Protein AF-A0A178UQF7-F1 (afdb_monomer_lite)

Organism: Arabidopsis thaliana (NCBI:txid3702)

Secondary structure (DSSP, 8-state):
-EEEEESSSS---TT-TTTEEEE---PPTT---GGG-----------HHHHTT--EEEEEEEE-TT----TTSTT--TTTEEEEEEEEEEEEEPPP------TT--TT--S---------S-----S-S-S---EEEEE-----------TT-

pLDDT: mean 80.6, std 18.56, range [35.41, 97.0]

Foldseek 3Di:
DWKFKDLDQDDQCVVDPVRTPDDDPPQDAPDDDPVNDDDDDDDDDDDPCVVVQTWMKIKDKDFDPPADQHPPDPRHDPVRMDMDIDIQKHKDFDDDPPPDDDPPDDPPPPPDDDPPDPDPDDPDPPDDPPDDGDIDIDGHNDDDDDRDDDPPD

Structure (mmCIF, N/CA/C/O backbone):
data_AF-A0A178UQF7-F1
#
_entry.id   AF-A0A178UQF7-F1
#
loop_
_atom_site.group_PDB
_atom_site.id
_atom_site.type_symbol
_atom_s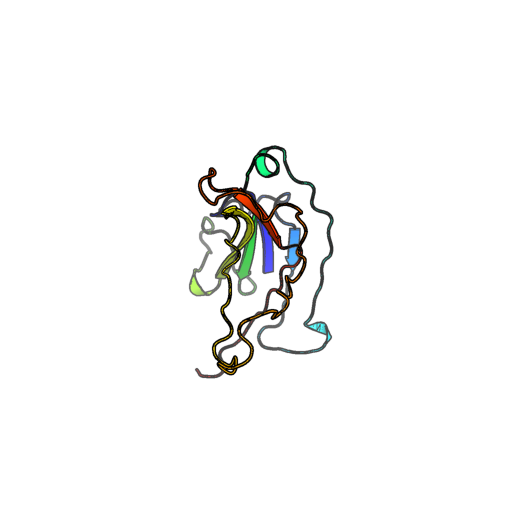ite.label_atom_id
_atom_site.label_alt_id
_atom_site.label_comp_id
_atom_site.label_asym_id
_atom_site.label_entity_id
_atom_site.label_seq_id
_atom_site.pdbx_PDB_ins_code
_atom_site.Cartn_x
_atom_site.Cartn_y
_atom_site.Cartn_z
_atom_site.occupancy
_atom_site.B_iso_or_equiv
_atom_site.auth_seq_id
_atom_site.auth_comp_id
_atom_site.auth_asym_id
_atom_site.auth_atom_id
_atom_site.pdbx_PDB_model_num
ATOM 1 N N . MET A 1 1 ? 9.967 1.562 -6.409 1.00 93.06 1 MET A N 1
ATOM 2 C CA . MET A 1 1 ? 9.058 1.136 -5.331 1.00 93.06 1 MET A CA 1
ATOM 3 C C . MET A 1 1 ? 8.342 2.361 -4.843 1.00 93.06 1 MET A C 1
ATOM 5 O O . MET A 1 1 ? 8.997 3.342 -4.518 1.00 93.06 1 MET A O 1
ATOM 9 N N . TRP A 1 2 ? 7.026 2.282 -4.777 1.00 95.69 2 TRP A N 1
ATOM 10 C CA . TRP A 1 2 ? 6.178 3.317 -4.220 1.00 95.69 2 TRP A CA 1
ATOM 11 C C . TRP A 1 2 ? 5.402 2.715 -3.063 1.00 95.69 2 TRP A C 1
ATOM 13 O O . TRP A 1 2 ? 4.852 1.623 -3.192 1.00 95.69 2 TRP A O 1
ATOM 23 N N . PHE A 1 3 ? 5.392 3.414 -1.939 1.00 96.19 3 PHE A N 1
ATOM 24 C CA . PHE A 1 3 ? 4.641 3.064 -0.750 1.00 96.19 3 PHE A CA 1
ATOM 25 C C . PHE A 1 3 ? 3.653 4.186 -0.468 1.00 96.19 3 PHE A C 1
ATOM 27 O O . PHE A 1 3 ? 4.055 5.303 -0.129 1.00 96.19 3 PHE A O 1
ATOM 34 N N . TYR A 1 4 ? 2.372 3.866 -0.573 1.00 96.62 4 TYR A N 1
ATOM 35 C CA . TYR A 1 4 ? 1.283 4.779 -0.274 1.00 96.62 4 TYR A CA 1
ATOM 36 C C . TYR A 1 4 ? 0.549 4.341 0.988 1.00 96.62 4 TYR A C 1
ATOM 38 O O . TYR A 1 4 ? 0.371 3.144 1.221 1.00 96.62 4 TYR A O 1
ATOM 46 N N . LEU A 1 5 ? 0.077 5.307 1.772 1.00 95.94 5 LEU A N 1
ATOM 47 C CA . LEU A 1 5 ? -0.924 5.083 2.810 1.00 95.94 5 LEU A CA 1
ATOM 48 C C . LEU A 1 5 ? -2.242 5.706 2.376 1.00 95.94 5 LEU A C 1
ATOM 50 O O . LEU A 1 5 ? -2.289 6.880 2.016 1.00 95.94 5 LEU A O 1
ATOM 54 N N . SER A 1 6 ? -3.317 4.926 2.429 1.00 95.69 6 SER A N 1
ATOM 55 C CA . SER A 1 6 ? -4.654 5.426 2.125 1.00 95.69 6 SER A CA 1
ATOM 56 C C . SER A 1 6 ? -5.717 4.741 2.977 1.00 95.69 6 SER A C 1
ATOM 58 O O . SER A 1 6 ? -5.539 3.616 3.444 1.00 95.69 6 SER A O 1
ATOM 60 N N . GLU A 1 7 ? -6.843 5.419 3.182 1.00 94.56 7 GLU A N 1
ATOM 61 C CA . GLU A 1 7 ? -8.000 4.866 3.901 1.00 94.56 7 GLU A CA 1
ATOM 62 C C . GLU A 1 7 ? -8.899 4.000 2.995 1.00 94.56 7 GLU A C 1
ATOM 64 O O . GLU A 1 7 ? -9.942 3.501 3.418 1.00 94.56 7 GLU A O 1
ATOM 69 N N . HIS A 1 8 ? -8.491 3.782 1.740 1.00 93.56 8 HIS A N 1
ATOM 70 C CA . HIS A 1 8 ? -9.214 2.979 0.761 1.00 93.56 8 HIS A CA 1
ATOM 71 C C . HIS A 1 8 ? -8.510 1.643 0.524 1.00 93.56 8 HIS A C 1
ATOM 73 O O . HIS A 1 8 ? -7.304 1.580 0.332 1.00 93.56 8 HIS A O 1
ATOM 79 N N . GLU A 1 9 ? -9.268 0.546 0.481 1.00 93.31 9 GLU A N 1
ATOM 80 C CA . GLU A 1 9 ? -8.692 -0.784 0.230 1.00 93.31 9 GLU A CA 1
ATOM 81 C C . GLU A 1 9 ? -8.117 -0.910 -1.194 1.00 93.31 9 GLU A C 1
ATOM 83 O O . GLU A 1 9 ? -7.083 -1.548 -1.419 1.00 93.31 9 GLU A O 1
ATOM 88 N N . LYS A 1 10 ? -8.783 -0.279 -2.166 1.00 92.44 10 LYS A N 1
ATOM 89 C CA . LYS A 1 10 ? -8.319 -0.177 -3.551 1.00 92.44 10 LYS A CA 1
ATOM 90 C C . LYS A 1 10 ? -7.684 1.187 -3.765 1.00 92.44 10 LYS A C 1
ATOM 92 O O . LYS A 1 10 ? -8.310 2.204 -3.480 1.00 92.44 10 LYS A O 1
ATOM 97 N N . PHE A 1 11 ? -6.477 1.189 -4.313 1.00 92.00 11 PHE A N 1
ATOM 98 C CA . PHE A 1 11 ? -5.712 2.400 -4.560 1.00 92.00 11 PHE A CA 1
ATOM 99 C C . PHE A 1 11 ? -5.599 2.667 -6.056 1.00 92.00 11 PHE A C 1
ATOM 101 O O . PHE A 1 11 ? -5.077 1.828 -6.785 1.00 92.00 11 PHE A O 1
ATOM 108 N N . ASN A 1 12 ? -6.075 3.838 -6.481 1.00 89.62 12 ASN A N 1
ATOM 109 C CA . ASN A 1 12 ? -6.036 4.291 -7.874 1.00 89.62 12 ASN A CA 1
ATOM 110 C C . ASN A 1 12 ? -5.494 5.730 -8.004 1.00 89.62 12 ASN A C 1
ATOM 112 O O . ASN A 1 12 ? -5.568 6.312 -9.079 1.00 89.62 12 ASN A O 1
ATOM 116 N N . ASP A 1 13 ? -5.002 6.327 -6.915 1.00 90.31 13 ASP A N 1
ATOM 117 C CA . ASP A 1 13 ? -4.651 7.752 -6.838 1.00 90.31 13 ASP A CA 1
ATOM 118 C C . ASP A 1 13 ? -3.126 7.954 -6.858 1.00 90.31 13 ASP A C 1
ATOM 120 O O . ASP A 1 13 ? -2.512 8.446 -5.912 1.00 90.31 13 ASP A O 1
ATOM 124 N N . PHE A 1 14 ? -2.483 7.494 -7.934 1.00 90.38 14 PHE A N 1
ATOM 125 C CA . PHE A 1 14 ? -1.018 7.431 -8.039 1.00 90.38 14 PHE A CA 1
ATOM 126 C C . PHE A 1 14 ? -0.325 8.804 -8.049 1.00 90.38 14 PHE A C 1
ATOM 128 O O . PHE A 1 14 ? 0.857 8.884 -7.708 1.00 90.38 14 PHE A O 1
ATOM 135 N N . GLY A 1 15 ? -1.054 9.871 -8.397 1.00 89.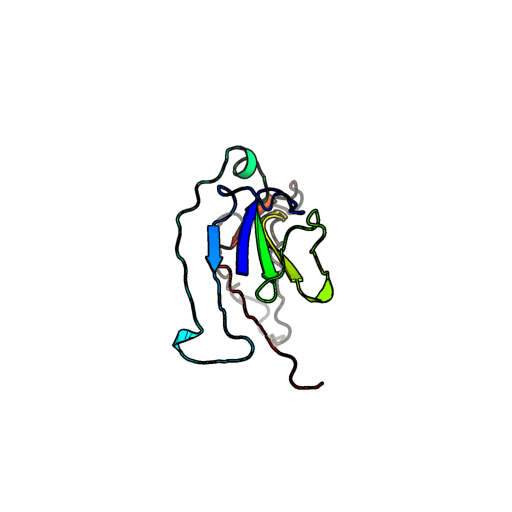19 15 GLY A N 1
ATOM 136 C CA . GLY A 1 15 ? -0.566 11.255 -8.412 1.00 89.19 15 GLY A CA 1
ATOM 137 C C . GLY A 1 15 ? -0.629 11.972 -7.060 1.00 89.19 15 GLY A C 1
ATOM 138 O O . GLY A 1 15 ? -0.199 13.120 -6.957 1.00 89.19 15 GLY A O 1
ATOM 139 N N . ASN A 1 16 ? -1.161 11.331 -6.019 1.00 91.31 16 ASN A N 1
ATOM 140 C CA . ASN A 1 16 ? -1.317 11.950 -4.710 1.00 91.31 16 ASN A CA 1
ATOM 141 C C . ASN A 1 16 ? -0.022 11.903 -3.894 1.00 91.31 16 ASN A C 1
ATOM 143 O O . ASN A 1 16 ? 0.297 10.913 -3.230 1.00 91.31 16 ASN A O 1
ATOM 147 N N . GLU A 1 17 ? 0.704 13.020 -3.908 1.00 89.62 17 GLU A N 1
ATOM 148 C CA . GLU A 1 17 ? 1.938 13.198 -3.135 1.00 89.62 17 GLU A CA 1
ATOM 149 C C . GLU A 1 17 ? 1.715 13.110 -1.618 1.00 89.62 17 GLU A C 1
ATOM 151 O O . GLU A 1 17 ? 2.618 12.706 -0.894 1.00 89.62 17 GLU A O 1
ATOM 156 N N . GLY A 1 18 ? 0.515 13.437 -1.123 1.00 91.31 18 GLY A N 1
ATOM 157 C CA . GLY A 1 18 ? 0.187 13.349 0.304 1.00 91.31 18 GLY A CA 1
ATOM 158 C C . GLY A 1 18 ? -0.001 11.913 0.798 1.00 91.31 18 GLY A C 1
ATOM 159 O O . GLY A 1 18 ? 0.267 11.619 1.962 1.00 91.31 18 GLY A O 1
ATOM 160 N N . ALA A 1 19 ? -0.438 11.011 -0.083 1.00 94.06 19 ALA A N 1
ATOM 161 C CA . ALA A 1 19 ? -0.535 9.584 0.210 1.00 94.06 19 ALA A CA 1
ATOM 162 C C . ALA A 1 19 ? 0.818 8.870 0.059 1.00 94.06 19 ALA A C 1
ATOM 164 O O . ALA A 1 19 ? 1.025 7.823 0.677 1.00 94.06 19 ALA A O 1
ATOM 165 N N . LEU A 1 20 ? 1.729 9.403 -0.764 1.00 95.69 20 LEU A N 1
ATOM 166 C CA . LEU A 1 20 ? 3.045 8.824 -1.022 1.00 95.69 20 LEU A CA 1
ATOM 167 C C . LEU A 1 20 ? 3.981 9.050 0.169 1.00 95.69 20 LEU A C 1
ATOM 169 O O . LEU A 1 20 ? 4.498 10.140 0.389 1.00 95.69 20 LEU A O 1
ATOM 173 N N . ILE A 1 21 ? 4.248 7.985 0.915 1.00 95.44 21 ILE A N 1
ATOM 174 C CA . ILE A 1 21 ? 5.111 8.042 2.098 1.00 95.44 21 ILE A CA 1
ATOM 175 C C . ILE A 1 21 ? 6.565 7.765 1.747 1.00 95.44 21 ILE A C 1
ATOM 177 O O . ILE A 1 21 ? 7.479 8.365 2.311 1.00 95.44 21 ILE A O 1
ATOM 181 N N . TRP A 1 22 ? 6.792 6.816 0.842 1.00 95.44 22 TRP A N 1
ATOM 182 C CA . TRP A 1 22 ? 8.138 6.405 0.479 1.00 95.44 22 TRP A CA 1
ATOM 183 C C . TRP A 1 22 ? 8.204 6.062 -0.999 1.00 95.44 22 TRP A C 1
ATOM 185 O O . TRP A 1 22 ? 7.484 5.195 -1.492 1.00 95.44 22 TRP A O 1
ATOM 195 N N . HIS A 1 23 ? 9.104 6.738 -1.699 1.00 94.56 23 HIS A N 1
ATOM 196 C CA . HIS A 1 23 ? 9.468 6.415 -3.063 1.00 94.56 23 HIS A CA 1
ATOM 197 C C . HIS A 1 23 ? 10.946 6.052 -3.112 1.00 94.56 23 HIS A C 1
ATOM 199 O O . HIS A 1 23 ? 11.796 6.790 -2.618 1.00 94.56 23 HIS A O 1
ATOM 205 N N . GLU A 1 24 ? 11.241 4.904 -3.705 1.00 92.31 24 GLU A N 1
ATOM 206 C CA . GLU A 1 24 ? 12.590 4.375 -3.794 1.00 92.31 24 GLU A CA 1
ATOM 207 C C . GLU A 1 24 ? 12.874 3.862 -5.203 1.00 92.31 24 GLU A C 1
ATOM 209 O O . GLU A 1 24 ? 12.105 3.073 -5.761 1.00 92.31 24 GLU A O 1
ATOM 214 N N . THR A 1 25 ? 13.994 4.285 -5.779 1.00 92.00 25 THR A N 1
ATOM 215 C CA . THR A 1 25 ? 14.367 3.962 -7.163 1.00 92.00 25 THR A CA 1
ATOM 216 C C . THR A 1 25 ? 15.633 3.119 -7.198 1.00 92.00 25 THR A C 1
ATOM 218 O O . THR A 1 25 ? 16.367 3.030 -6.216 1.00 92.00 25 THR A O 1
ATOM 221 N N . ASN A 1 26 ? 15.893 2.477 -8.340 1.00 88.31 26 ASN A N 1
ATOM 222 C CA . ASN A 1 26 ? 17.121 1.705 -8.561 1.00 88.31 26 ASN A CA 1
ATOM 223 C C . ASN A 1 26 ? 17.372 0.630 -7.486 1.00 88.31 26 ASN A C 1
ATOM 225 O O . ASN A 1 26 ? 18.510 0.392 -7.080 1.00 88.31 26 ASN A O 1
ATOM 229 N N . ILE A 1 27 ? 16.303 -0.017 -7.011 1.00 88.44 27 ILE A N 1
ATOM 230 C CA . ILE A 1 27 ? 16.411 -1.155 -6.097 1.00 88.44 27 ILE A CA 1
ATOM 231 C C . ILE A 1 27 ? 16.970 -2.332 -6.902 1.00 88.44 27 ILE A C 1
ATOM 233 O O . ILE A 1 27 ? 16.332 -2.742 -7.877 1.00 88.44 27 ILE A O 1
ATOM 237 N N . PRO A 1 28 ? 18.147 -2.867 -6.541 1.00 85.94 28 PRO A N 1
ATOM 238 C CA . PRO A 1 28 ? 18.708 -3.996 -7.256 1.00 85.94 28 PRO A CA 1
ATOM 239 C C . PRO A 1 28 ? 17.830 -5.227 -7.021 1.00 85.94 28 PRO A C 1
ATOM 241 O O . PRO A 1 28 ? 17.546 -5.597 -5.881 1.00 85.94 28 PRO A O 1
ATOM 244 N N . TYR A 1 29 ? 17.390 -5.852 -8.110 1.00 81.56 29 TYR A N 1
ATOM 245 C CA . TYR A 1 29 ? 16.659 -7.109 -8.039 1.00 81.56 29 TYR A CA 1
ATOM 246 C C . TYR A 1 29 ? 17.639 -8.261 -7.853 1.00 81.56 29 TYR A C 1
ATOM 248 O O . TYR A 1 29 ? 18.705 -8.276 -8.464 1.00 81.56 29 TYR A O 1
ATOM 256 N N . ALA A 1 30 ? 17.276 -9.208 -7.000 1.00 77.56 30 ALA A N 1
ATOM 257 C CA . ALA A 1 30 ? 18.054 -10.402 -6.720 1.00 77.56 30 ALA A CA 1
ATOM 258 C C . ALA A 1 30 ? 19.480 -10.189 -6.135 1.00 77.56 30 ALA A C 1
ATOM 260 O O . ALA A 1 30 ? 20.337 -11.068 -6.236 1.00 77.56 30 ALA A O 1
ATOM 261 N N . VAL A 1 31 ? 19.761 -9.045 -5.492 1.00 80.56 31 VAL A N 1
ATOM 262 C CA . VAL A 1 31 ? 21.069 -8.767 -4.862 1.00 80.56 31 VAL A CA 1
ATOM 263 C C . VAL A 1 31 ? 20.912 -8.525 -3.360 1.00 80.56 31 VAL A C 1
ATOM 265 O O . VAL A 1 31 ? 20.405 -7.487 -2.932 1.00 80.56 31 VAL A O 1
ATOM 268 N N . TRP A 1 32 ? 21.420 -9.457 -2.551 1.00 76.50 32 TRP A N 1
ATOM 269 C CA . TRP A 1 32 ? 21.423 -9.364 -1.088 1.00 76.50 32 TRP A CA 1
ATOM 270 C C . TRP A 1 32 ? 22.793 -8.925 -0.589 1.00 76.50 32 TRP A C 1
ATOM 272 O O . TRP A 1 32 ? 23.712 -9.730 -0.445 1.00 76.50 32 TRP A O 1
ATOM 282 N N . LYS A 1 33 ? 22.924 -7.626 -0.327 1.00 81.94 33 LYS A N 1
ATOM 283 C CA . LYS A 1 33 ? 24.058 -7.036 0.384 1.00 81.94 33 LYS A CA 1
ATOM 284 C C . LYS A 1 33 ? 23.543 -6.322 1.638 1.00 81.94 33 LYS A C 1
ATOM 286 O O . LYS A 1 33 ? 22.346 -6.038 1.708 1.00 81.94 33 LYS A O 1
ATOM 291 N N . PRO A 1 34 ? 24.394 -6.012 2.629 1.00 76.94 34 PRO A N 1
ATOM 292 C CA . PRO A 1 34 ? 23.977 -5.230 3.795 1.00 76.94 34 PRO A CA 1
ATOM 293 C C . PRO A 1 34 ? 23.291 -3.907 3.414 1.00 76.94 34 PRO A C 1
ATOM 295 O O . PRO A 1 34 ? 22.333 -3.502 4.066 1.00 76.94 34 PRO A O 1
ATOM 298 N N . GLU A 1 35 ? 23.708 -3.290 2.304 1.00 78.19 35 GLU A N 1
ATOM 299 C CA . GLU A 1 35 ? 23.142 -2.043 1.772 1.00 78.19 35 GLU A CA 1
ATOM 300 C C . GLU A 1 35 ? 21.774 -2.225 1.083 1.00 78.19 35 GLU A C 1
ATOM 302 O O . GLU A 1 35 ? 21.130 -1.244 0.710 1.00 78.19 35 GLU A O 1
ATOM 307 N N . SER A 1 36 ? 21.313 -3.467 0.897 1.00 81.94 36 SER A N 1
ATOM 308 C CA . SER A 1 36 ? 19.996 -3.768 0.320 1.00 81.94 36 SER A CA 1
ATOM 309 C C . SER A 1 36 ? 18.856 -3.551 1.322 1.00 81.94 36 SER A C 1
ATOM 311 O O . SER A 1 36 ? 17.703 -3.439 0.906 1.00 81.94 36 SER A O 1
ATOM 313 N N . THR A 1 37 ? 19.154 -3.465 2.624 1.00 86.75 37 THR A N 1
ATOM 314 C CA . THR A 1 37 ? 18.154 -3.160 3.657 1.00 86.75 37 THR A CA 1
ATOM 315 C C . THR A 1 37 ? 17.987 -1.653 3.789 1.00 86.75 37 THR A C 1
ATOM 317 O O . THR A 1 37 ? 18.955 -0.927 4.006 1.00 86.75 37 THR A O 1
ATOM 320 N N . ARG A 1 38 ? 16.744 -1.179 3.699 1.00 89.50 38 ARG A N 1
ATOM 321 C CA . ARG A 1 38 ? 16.395 0.234 3.862 1.00 89.50 38 ARG A CA 1
ATOM 322 C C . ARG A 1 38 ? 15.268 0.363 4.875 1.00 89.50 38 ARG A C 1
ATOM 324 O O . ARG A 1 38 ? 14.349 -0.453 4.875 1.00 89.50 38 ARG A O 1
ATOM 331 N N . THR A 1 39 ? 15.337 1.399 5.704 1.00 93.38 39 THR A N 1
ATOM 332 C CA . THR A 1 39 ? 14.369 1.650 6.775 1.00 93.38 39 THR A CA 1
ATOM 333 C C . THR A 1 39 ? 13.940 3.107 6.736 1.00 93.38 39 THR A C 1
ATOM 335 O O . THR A 1 39 ? 14.783 3.998 6.645 1.00 93.38 39 THR A O 1
ATOM 338 N N . LEU A 1 40 ? 12.634 3.341 6.850 1.00 94.50 40 LEU A N 1
ATOM 339 C CA . LEU A 1 40 ? 12.042 4.661 7.012 1.00 94.50 40 LEU A CA 1
ATOM 340 C C . LEU A 1 40 ? 11.181 4.654 8.276 1.00 94.50 40 LEU A C 1
ATOM 342 O O . LEU A 1 40 ? 10.314 3.796 8.429 1.00 94.50 40 LEU A O 1
ATOM 346 N N . SER A 1 41 ? 11.410 5.625 9.155 1.00 95.50 41 SER A N 1
ATOM 347 C CA . SER A 1 41 ? 10.572 5.864 10.330 1.00 95.50 41 SER A CA 1
ATOM 348 C C . SER A 1 41 ? 9.815 7.168 10.138 1.00 95.50 41 SER A C 1
ATOM 350 O O . SER A 1 41 ? 10.413 8.182 9.780 1.00 95.50 41 SER A O 1
ATOM 352 N N . MET A 1 42 ? 8.512 7.155 10.404 1.00 93.50 42 MET A N 1
ATOM 353 C CA . MET A 1 42 ? 7.677 8.350 10.335 1.00 93.50 42 MET A CA 1
ATOM 354 C C . MET A 1 42 ? 6.659 8.380 11.470 1.00 93.50 42 MET A C 1
ATOM 356 O O . MET A 1 42 ? 6.271 7.340 12.003 1.00 93.50 42 MET A O 1
ATOM 360 N N . THR A 1 43 ? 6.167 9.577 11.772 1.00 94.00 43 THR A N 1
ATOM 361 C CA . THR A 1 43 ? 4.993 9.767 12.624 1.00 94.00 43 THR A CA 1
ATOM 362 C C . THR A 1 43 ? 3.779 9.974 11.732 1.00 94.00 43 THR A C 1
ATOM 364 O O . THR A 1 43 ? 3.744 10.912 10.938 1.00 94.00 43 THR A O 1
ATOM 367 N N . TYR A 1 44 ? 2.787 9.098 11.860 1.00 91.38 44 TYR A N 1
ATOM 368 C CA . TYR A 1 44 ? 1.526 9.203 11.136 1.00 91.38 44 TYR A CA 1
ATOM 369 C C . TYR A 1 44 ? 0.465 9.875 12.013 1.00 91.38 44 TYR A C 1
ATOM 371 O O . TYR A 1 44 ? 0.324 9.534 13.188 1.00 91.38 44 TYR A O 1
ATOM 379 N N . TYR A 1 45 ? -0.284 10.818 11.440 1.00 92.94 45 TYR A N 1
ATOM 380 C CA . TYR A 1 45 ? -1.351 11.548 12.124 1.00 92.94 45 TYR A CA 1
ATOM 381 C C . TYR A 1 45 ? -2.716 11.095 11.580 1.00 92.94 45 TYR A C 1
ATOM 383 O O . TYR A 1 45 ? -3.067 11.467 10.461 1.00 92.94 45 TYR A O 1
ATOM 391 N N . PRO A 1 46 ? -3.491 10.301 12.344 1.00 91.62 46 PRO A N 1
ATOM 392 C CA . PRO A 1 46 ? -4.787 9.789 11.903 1.00 91.62 46 PRO A CA 1
ATOM 393 C C . PRO A 1 46 ? -5.813 10.891 11.636 1.00 91.62 46 PRO A C 1
ATOM 395 O O . PRO A 1 46 ? -5.976 11.804 12.457 1.00 91.62 46 PRO A O 1
ATOM 398 N N . SER A 1 47 ? -6.564 10.743 10.545 1.00 93.44 47 SER A N 1
ATOM 399 C CA . SER A 1 47 ? -7.747 11.557 10.260 1.00 93.44 47 SER A CA 1
ATOM 400 C C . SER A 1 47 ? -8.872 11.294 11.274 1.00 93.44 47 SER A C 1
ATOM 402 O O . SER A 1 47 ? -8.833 10.340 12.058 1.00 93.44 47 SER A O 1
ATOM 404 N N . GLU A 1 48 ? -9.907 12.135 11.263 1.00 93.62 48 GLU A N 1
ATOM 405 C CA . GLU A 1 48 ? -11.116 11.885 12.057 1.00 93.62 48 GLU A CA 1
ATOM 406 C C . GLU A 1 48 ? -11.855 10.621 11.600 1.00 93.62 48 GLU A C 1
ATOM 408 O O . GLU A 1 48 ? -12.345 9.869 12.439 1.00 93.62 48 GLU A O 1
ATOM 413 N N . ALA A 1 49 ? -11.879 10.340 10.294 1.00 91.56 49 ALA A N 1
ATOM 414 C CA . ALA A 1 49 ? -12.479 9.125 9.748 1.00 91.56 49 ALA A CA 1
ATOM 415 C C . ALA A 1 49 ? -11.772 7.867 10.271 1.00 91.56 49 ALA A C 1
ATOM 417 O O . ALA A 1 49 ? -12.433 6.938 10.734 1.00 91.56 49 ALA A O 1
ATOM 418 N N . LEU A 1 50 ? -10.436 7.867 10.302 1.00 90.94 50 LEU A N 1
ATOM 419 C CA . LEU A 1 50 ? -9.668 6.745 10.834 1.00 90.94 50 LEU A CA 1
ATOM 420 C C . LEU A 1 50 ? -9.910 6.530 12.336 1.00 90.94 50 LEU A C 1
ATOM 422 O O . LEU A 1 50 ? -10.032 5.391 12.781 1.00 90.94 50 LEU A O 1
ATOM 426 N N . LYS A 1 51 ? -10.040 7.613 13.113 1.00 90.44 51 LYS A N 1
ATOM 427 C CA . LYS A 1 51 ? -10.395 7.545 14.545 1.00 90.44 51 LYS A CA 1
ATOM 428 C C . LYS A 1 51 ? -11.814 7.012 14.771 1.00 90.44 51 LYS A C 1
ATOM 430 O O . LYS A 1 51 ? -12.063 6.362 15.783 1.00 90.44 51 LYS A O 1
ATOM 435 N N . ASN A 1 52 ? -12.721 7.249 13.827 1.00 91.31 52 ASN A N 1
ATOM 436 C CA . ASN A 1 52 ? -14.118 6.821 13.871 1.00 91.31 52 ASN A CA 1
ATOM 437 C C . ASN A 1 52 ? -14.324 5.453 13.198 1.00 91.31 52 ASN A C 1
ATOM 439 O O . ASN A 1 52 ? -15.166 5.301 12.315 1.00 91.31 52 ASN A O 1
ATOM 443 N N . ASN A 1 53 ? -13.568 4.443 13.636 1.00 89.25 53 ASN A N 1
ATOM 444 C CA . ASN A 1 53 ? -13.638 3.066 13.130 1.00 89.25 53 ASN A CA 1
ATOM 445 C C . ASN A 1 53 ? -13.240 2.885 11.654 1.00 89.25 53 ASN A C 1
ATOM 447 O O . ASN A 1 53 ? -13.652 1.920 11.004 1.00 89.25 53 ASN A O 1
ATOM 451 N N . GLY A 1 54 ? -12.429 3.798 11.117 1.00 91.19 54 GLY A N 1
ATOM 452 C CA . GLY A 1 54 ? -11.879 3.674 9.772 1.00 91.19 54 GLY A CA 1
ATOM 453 C C . GLY A 1 54 ? -10.803 2.590 9.671 1.00 91.19 54 GLY A C 1
ATOM 454 O O . GLY A 1 54 ? -10.298 2.067 10.665 1.00 91.19 54 GLY A O 1
ATOM 455 N N . SER A 1 55 ? -10.437 2.245 8.440 1.00 94.44 55 SER A N 1
ATOM 456 C CA . SER A 1 55 ? -9.320 1.339 8.156 1.00 94.44 55 SER A CA 1
ATOM 457 C C . SER A 1 55 ? -8.243 2.076 7.373 1.00 94.44 55 SER A C 1
ATOM 459 O O . SER A 1 55 ? -8.543 2.981 6.602 1.00 94.44 55 SER A O 1
ATOM 461 N N . LEU A 1 56 ? -6.991 1.676 7.571 1.00 95.75 56 LEU A N 1
ATOM 462 C CA . LEU A 1 56 ? -5.836 2.232 6.878 1.00 95.75 56 LEU A CA 1
ATOM 463 C C . LEU A 1 56 ? -5.086 1.113 6.172 1.00 95.75 56 LEU A C 1
ATOM 465 O O . LEU A 1 56 ? -4.811 0.066 6.765 1.00 95.75 56 LEU A O 1
ATOM 469 N N . TYR A 1 57 ? -4.707 1.363 4.929 1.00 96.75 57 TYR A N 1
ATOM 470 C CA . TYR A 1 57 ? -4.053 0.407 4.057 1.00 96.75 57 TYR A CA 1
ATOM 471 C C . TYR A 1 57 ? -2.717 0.959 3.564 1.00 96.75 57 TYR A C 1
ATOM 473 O O . TYR A 1 57 ? -2.596 2.128 3.202 1.00 96.75 57 TYR A O 1
ATOM 481 N N . ALA A 1 58 ? -1.711 0.089 3.547 1.00 97.00 58 ALA A N 1
ATOM 482 C CA . ALA A 1 58 ? -0.443 0.311 2.878 1.00 97.00 58 ALA A CA 1
ATOM 483 C C . ALA A 1 58 ? -0.504 -0.316 1.491 1.00 97.00 58 ALA A C 1
ATOM 485 O O . ALA A 1 58 ? -0.730 -1.522 1.364 1.00 97.00 58 ALA A O 1
ATOM 486 N N . HIS A 1 59 ? -0.275 0.489 0.464 1.00 96.94 59 HIS A N 1
ATOM 487 C CA . HIS A 1 59 ? -0.209 0.040 -0.918 1.00 96.94 59 HIS A CA 1
ATOM 488 C C . HIS A 1 59 ? 1.228 0.140 -1.390 1.00 96.94 59 HIS A C 1
ATOM 490 O O . HIS A 1 59 ? 1.808 1.224 -1.427 1.00 96.94 59 HIS A O 1
ATOM 496 N N . VAL A 1 60 ? 1.807 -1.002 -1.736 1.00 96.00 60 VAL A N 1
ATOM 497 C CA . VAL A 1 60 ? 3.190 -1.082 -2.191 1.00 96.00 60 VAL A CA 1
ATOM 498 C C . VAL A 1 60 ? 3.194 -1.494 -3.645 1.00 96.00 60 VAL A C 1
ATOM 500 O O . VAL A 1 60 ? 2.648 -2.542 -3.977 1.00 96.00 60 VAL A O 1
ATOM 503 N N . PHE A 1 61 ? 3.837 -0.700 -4.492 1.00 94.88 61 PHE A N 1
ATOM 504 C CA . PHE A 1 61 ? 3.984 -0.970 -5.915 1.00 94.88 61 PHE A CA 1
ATOM 505 C C . PHE A 1 61 ? 5.457 -1.037 -6.301 1.00 94.88 61 PHE A C 1
ATOM 507 O O . PHE A 1 61 ? 6.290 -0.247 -5.848 1.00 94.88 61 PHE A O 1
ATOM 514 N N . PHE A 1 62 ? 5.773 -1.968 -7.185 1.00 93.75 62 PHE A N 1
ATOM 515 C CA . PHE A 1 62 ? 7.055 -2.101 -7.850 1.00 93.75 62 PHE A CA 1
ATOM 516 C C . PHE A 1 62 ? 6.821 -2.064 -9.353 1.00 93.75 62 PHE A C 1
ATOM 518 O O . PHE A 1 62 ? 5.885 -2.676 -9.858 1.00 93.75 62 PHE A O 1
ATOM 525 N N . ALA A 1 63 ? 7.703 -1.366 -10.053 1.00 93.81 63 ALA A N 1
ATOM 526 C CA . ALA A 1 63 ? 7.782 -1.376 -11.500 1.00 93.81 63 ALA A CA 1
ATOM 527 C C . ALA A 1 63 ? 9.230 -1.604 -11.901 1.00 93.81 63 ALA A C 1
ATOM 529 O O . ALA A 1 63 ? 10.159 -1.154 -11.215 1.00 93.81 63 ALA A O 1
ATOM 530 N N . ARG A 1 64 ? 9.417 -2.282 -13.029 1.00 91.81 64 ARG A N 1
ATOM 531 C CA . ARG A 1 64 ? 10.703 -2.308 -13.712 1.00 91.81 64 ARG A CA 1
ATOM 532 C C . ARG A 1 64 ? 11.073 -0.881 -14.127 1.00 91.81 64 ARG A C 1
ATOM 534 O O . ARG A 1 64 ? 10.211 -0.083 -14.482 1.00 91.81 64 ARG A O 1
ATOM 541 N N . SER A 1 65 ? 12.365 -0.561 -14.074 1.00 91.31 65 SER A N 1
ATOM 542 C CA . SER A 1 65 ? 12.851 0.773 -14.441 1.00 91.31 65 SER A CA 1
ATOM 543 C C . SER A 1 65 ? 12.375 1.167 -15.844 1.00 91.31 65 SER A C 1
ATOM 545 O O . SER A 1 65 ? 12.515 0.378 -16.780 1.00 91.31 65 SER A O 1
ATOM 547 N N . GLY A 1 66 ? 11.804 2.367 -15.961 1.00 90.31 66 GLY A N 1
ATOM 548 C CA . GLY A 1 66 ? 11.235 2.896 -17.202 1.00 90.31 66 GLY A CA 1
ATOM 549 C C . GLY A 1 66 ? 9.760 2.571 -17.451 1.00 90.31 66 GLY A C 1
ATOM 550 O O . GLY A 1 66 ? 9.239 3.045 -18.449 1.00 90.31 66 GLY A O 1
ATOM 551 N N . TYR A 1 67 ? 9.085 1.812 -16.579 1.00 92.00 67 TYR A N 1
ATOM 552 C CA . TYR A 1 67 ? 7.650 1.532 -16.708 1.00 92.00 67 TYR A CA 1
ATOM 553 C C . TYR A 1 67 ? 6.827 2.298 -15.662 1.00 92.00 67 TYR A C 1
ATOM 555 O O . TYR A 1 67 ? 7.234 2.350 -14.494 1.00 92.00 67 TYR A O 1
ATOM 563 N N . PRO A 1 68 ? 5.671 2.872 -16.044 1.00 92.94 68 PRO A N 1
ATOM 564 C CA . PRO A 1 68 ? 4.782 3.551 -15.108 1.00 92.94 68 PRO A CA 1
ATOM 565 C C . PRO A 1 68 ? 4.003 2.546 -14.246 1.00 92.94 68 PRO A C 1
ATOM 567 O O . PRO A 1 68 ? 3.706 1.431 -14.675 1.00 92.94 68 PRO A O 1
ATOM 570 N N . ILE A 1 69 ? 3.650 2.947 -13.020 1.00 92.19 69 ILE A N 1
ATOM 571 C CA . ILE A 1 69 ? 2.773 2.162 -12.128 1.00 92.19 69 ILE A CA 1
ATOM 572 C C . ILE A 1 69 ? 1.288 2.505 -12.273 1.00 92.19 69 ILE A C 1
ATOM 574 O O . ILE A 1 69 ? 0.452 1.741 -11.795 1.00 92.19 69 ILE A O 1
ATOM 578 N N . ASP A 1 70 ? 0.966 3.640 -12.894 1.00 90.31 70 ASP A N 1
ATOM 579 C CA . ASP A 1 70 ? -0.411 4.092 -13.067 1.00 90.31 70 ASP A CA 1
ATOM 580 C C . ASP A 1 70 ? -1.113 3.248 -14.133 1.00 90.31 70 ASP A C 1
ATOM 582 O O . ASP A 1 70 ? -0.647 3.141 -15.263 1.00 90.31 70 ASP A O 1
ATOM 586 N N . LEU A 1 71 ? -2.256 2.670 -13.765 1.00 87.25 71 LEU A N 1
ATOM 587 C CA . LEU A 1 71 ? -3.099 1.862 -14.648 1.00 87.25 71 LEU A CA 1
ATOM 588 C C . LEU A 1 71 ? -3.709 2.671 -15.800 1.00 87.25 71 LEU A C 1
ATOM 590 O O . LEU A 1 71 ? -4.153 2.088 -16.788 1.00 87.25 71 LEU A O 1
ATOM 594 N N . SER A 1 72 ? -3.782 3.993 -15.648 1.00 88.06 72 SER A N 1
ATOM 595 C CA . SER A 1 72 ? -4.359 4.910 -16.634 1.00 88.06 72 SER A CA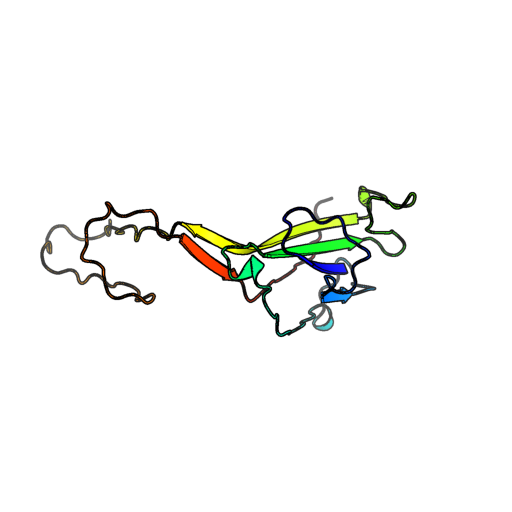 1
ATOM 596 C C . SER A 1 72 ? -3.357 5.314 -17.719 1.00 88.06 72 SER A C 1
ATOM 598 O O . SER A 1 72 ? -3.758 5.878 -18.738 1.00 88.06 72 SER A O 1
ATOM 600 N N . ASP A 1 73 ? -2.067 5.050 -17.503 1.00 89.88 73 ASP A N 1
ATOM 601 C CA . ASP A 1 73 ? -1.001 5.414 -18.428 1.00 89.88 73 ASP A CA 1
ATOM 602 C C . ASP A 1 73 ? -1.004 4.471 -19.651 1.00 89.88 73 ASP A C 1
ATOM 604 O O . ASP A 1 73 ? -1.018 3.248 -19.480 1.00 89.88 73 ASP A O 1
ATOM 608 N N . PRO A 1 74 ? -0.984 4.986 -20.897 1.00 91.12 74 PRO A N 1
ATOM 609 C CA . PRO A 1 74 ? -0.933 4.148 -22.097 1.00 91.12 74 PRO A CA 1
ATOM 610 C C . PRO A 1 74 ? 0.325 3.267 -22.190 1.00 91.12 74 PRO A C 1
ATOM 612 O O . PRO A 1 74 ? 0.306 2.263 -22.902 1.00 91.12 74 PRO A O 1
ATOM 615 N N . GLU A 1 75 ? 1.409 3.618 -21.494 1.00 91.88 75 GLU A N 1
ATOM 616 C CA . GLU A 1 75 ? 2.646 2.834 -21.432 1.00 91.88 75 GLU A CA 1
ATOM 617 C C . GLU A 1 75 ? 2.631 1.778 -20.311 1.00 91.88 75 GLU A C 1
ATOM 619 O O . GLU A 1 75 ? 3.587 1.007 -20.168 1.00 91.88 75 GLU A O 1
ATOM 624 N N . TYR A 1 76 ? 1.549 1.695 -19.527 1.00 91.44 76 TYR A N 1
ATOM 625 C CA . TYR A 1 76 ? 1.404 0.699 -18.471 1.00 91.44 76 TYR A CA 1
ATOM 626 C C . TYR A 1 76 ? 1.424 -0.726 -19.026 1.00 91.44 76 TYR A C 1
ATOM 628 O O . TYR A 1 76 ? 0.640 -1.113 -19.895 1.00 91.44 76 TYR A O 1
ATOM 636 N N . GLN A 1 77 ? 2.308 -1.548 -18.462 1.00 91.44 77 GLN A N 1
ATOM 637 C CA . GLN A 1 77 ? 2.423 -2.959 -18.807 1.00 91.44 77 GLN A CA 1
ATOM 638 C C . GLN A 1 77 ? 2.242 -3.824 -17.553 1.00 91.44 77 GLN A C 1
ATOM 640 O O . GLN A 1 77 ? 3.136 -3.841 -16.703 1.00 91.44 77 GLN A O 1
ATOM 645 N N . PRO A 1 78 ? 1.151 -4.613 -17.455 1.00 88.94 78 PRO A N 1
ATOM 646 C CA . PRO A 1 78 ? 0.851 -5.425 -16.272 1.00 88.94 78 PRO A CA 1
ATOM 647 C C . PRO A 1 78 ? 1.954 -6.411 -15.867 1.00 88.94 78 PRO A C 1
ATOM 649 O O . PRO A 1 78 ? 2.057 -6.779 -14.707 1.00 88.94 78 PRO A O 1
ATOM 652 N N . LEU A 1 79 ? 2.783 -6.861 -16.815 1.00 90.56 79 LEU A N 1
ATOM 653 C CA . LEU A 1 79 ? 3.872 -7.807 -16.545 1.00 90.56 79 LEU A CA 1
ATOM 654 C C . LEU A 1 79 ? 5.127 -7.141 -15.961 1.00 90.56 79 LEU A C 1
ATOM 656 O O . LEU A 1 79 ? 5.964 -7.826 -15.383 1.00 90.56 79 LEU A O 1
ATOM 660 N N . ASN A 1 80 ? 5.273 -5.823 -16.118 1.00 90.94 80 ASN A N 1
ATOM 661 C CA . ASN A 1 80 ? 6.432 -5.072 -15.627 1.00 90.94 80 ASN A CA 1
ATOM 662 C C . ASN A 1 80 ? 6.166 -4.375 -14.290 1.00 90.94 80 ASN A C 1
ATOM 664 O O . ASN A 1 80 ? 7.095 -3.806 -13.713 1.00 90.94 80 ASN A O 1
ATOM 668 N N . CYS A 1 81 ? 4.927 -4.431 -13.798 1.00 91.88 81 CYS A N 1
ATOM 669 C CA . CYS A 1 81 ? 4.490 -3.753 -12.590 1.00 91.88 81 CYS A CA 1
ATOM 670 C C . CYS A 1 81 ? 3.678 -4.709 -11.719 1.00 91.88 81 CYS A C 1
ATOM 672 O O . CYS A 1 81 ? 2.764 -5.372 -12.193 1.00 91.88 81 CYS A O 1
ATOM 674 N N . PHE A 1 82 ? 3.968 -4.754 -10.425 1.00 91.44 82 PHE A N 1
ATOM 675 C CA . PHE A 1 82 ? 3.174 -5.511 -9.465 1.00 91.44 82 PHE A CA 1
ATOM 676 C C . PHE A 1 82 ? 2.997 -4.705 -8.187 1.00 91.44 82 PHE A C 1
ATOM 678 O O . PHE A 1 82 ? 3.822 -3.864 -7.834 1.00 91.44 82 PHE A O 1
ATOM 685 N N . GLY A 1 83 ? 1.911 -4.968 -7.473 1.00 92.75 83 GLY A N 1
ATOM 686 C CA . GLY A 1 83 ? 1.637 -4.296 -6.217 1.00 92.75 83 GLY A CA 1
ATOM 687 C C . GLY A 1 83 ? 0.860 -5.165 -5.252 1.00 92.75 83 GLY A C 1
ATOM 688 O O . GLY A 1 83 ? 0.253 -6.168 -5.631 1.00 92.75 83 GLY A O 1
ATOM 689 N N . ARG A 1 84 ? 0.901 -4.783 -3.980 1.00 94.38 84 ARG A N 1
ATOM 690 C CA . ARG A 1 84 ? 0.177 -5.460 -2.911 1.00 94.38 84 ARG A CA 1
ATOM 691 C C . ARG A 1 84 ? -0.358 -4.440 -1.921 1.00 94.38 84 ARG A C 1
ATOM 693 O O . ARG A 1 84 ? 0.367 -3.546 -1.489 1.00 94.38 84 ARG A O 1
ATOM 700 N N . THR A 1 85 ? -1.612 -4.628 -1.531 1.00 96.50 85 THR A N 1
ATOM 701 C CA . THR A 1 85 ? -2.227 -3.906 -0.418 1.00 96.50 85 THR A CA 1
ATOM 702 C C . THR A 1 85 ? -2.088 -4.714 0.870 1.00 96.50 85 THR A C 1
ATOM 704 O O . THR A 1 85 ? -2.277 -5.933 0.872 1.00 96.50 85 THR A O 1
ATOM 707 N N . HIS A 1 86 ? -1.796 -4.038 1.978 1.00 95.50 86 HIS A N 1
ATOM 708 C CA . HIS A 1 86 ? -1.798 -4.619 3.313 1.00 95.50 86 HIS A CA 1
ATOM 709 C C . HIS A 1 86 ? -2.567 -3.728 4.302 1.00 95.50 86 HIS A C 1
ATOM 711 O O . HIS A 1 86 ? -2.268 -2.539 4.385 1.00 95.50 86 HIS A O 1
ATOM 717 N N . PRO A 1 87 ? -3.519 -4.264 5.088 1.00 95.50 87 PRO A N 1
ATOM 718 C CA . PRO A 1 87 ? -4.198 -3.486 6.120 1.00 95.50 87 PRO A CA 1
ATOM 719 C C . PRO A 1 87 ? -3.246 -3.209 7.291 1.00 95.50 87 PRO A C 1
ATOM 721 O O . PRO A 1 87 ? -2.720 -4.147 7.906 1.00 95.50 87 PRO A O 1
ATOM 724 N N . VAL A 1 88 ? -3.047 -1.925 7.589 1.00 95.25 88 VAL A N 1
ATOM 725 C CA . VAL A 1 88 ? -2.204 -1.402 8.677 1.00 95.25 88 VAL A CA 1
ATOM 726 C C . VAL A 1 88 ? -3.046 -1.108 9.916 1.00 95.25 88 VAL A C 1
ATOM 728 O O . VAL A 1 88 ? -2.645 -1.457 11.022 1.00 95.25 88 VAL A O 1
ATOM 731 N N . ALA A 1 89 ? -4.233 -0.531 9.725 1.00 94.19 89 ALA A N 1
ATOM 732 C CA . ALA A 1 89 ? -5.243 -0.365 10.763 1.00 94.19 89 ALA A CA 1
ATOM 733 C C . ALA A 1 89 ? -6.539 -1.019 10.289 1.00 94.19 89 ALA A C 1
ATOM 735 O O . ALA A 1 89 ? -7.018 -0.710 9.199 1.00 94.19 89 ALA A O 1
ATOM 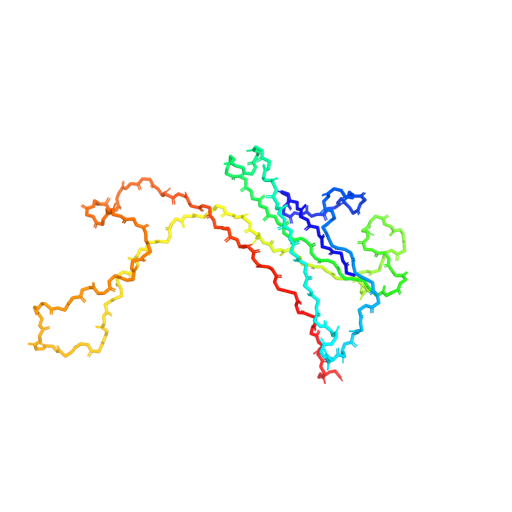736 N N . THR A 1 90 ? -7.105 -1.924 11.080 1.00 91.81 90 THR A N 1
ATOM 737 C CA . THR A 1 90 ? -8.414 -2.512 10.780 1.00 91.81 90 THR A CA 1
ATOM 738 C C . THR A 1 90 ? -9.160 -2.827 12.065 1.00 91.81 90 THR A C 1
ATOM 740 O O . THR A 1 90 ? -8.556 -3.229 13.059 1.00 91.81 90 THR A O 1
ATOM 743 N N . TYR A 1 91 ? -10.473 -2.640 12.047 1.00 87.25 91 TYR A N 1
ATOM 744 C CA . TYR A 1 91 ? -11.333 -2.995 13.164 1.00 87.25 91 TYR A CA 1
ATOM 745 C C . TYR A 1 91 ? -11.814 -4.422 12.972 1.00 87.25 91 TYR A C 1
ATOM 747 O O . TYR A 1 91 ? -12.415 -4.749 11.951 1.00 87.25 91 TYR A O 1
ATOM 755 N N . LEU A 1 92 ? -11.541 -5.277 13.952 1.00 85.12 92 LEU A N 1
ATOM 756 C CA . LEU A 1 92 ? -11.974 -6.669 13.945 1.00 85.12 92 LEU A CA 1
ATOM 757 C C . LEU A 1 92 ? -12.621 -7.017 15.289 1.00 85.12 92 LEU A C 1
ATOM 759 O O . LEU A 1 92 ? -12.289 -6.401 16.307 1.00 85.12 92 LEU A O 1
ATOM 763 N N . PRO A 1 93 ? -13.517 -8.017 15.320 1.00 85.50 93 PRO A N 1
ATOM 764 C CA . PRO A 1 93 ? -14.021 -8.577 16.563 1.00 85.50 93 PRO A CA 1
ATOM 765 C C . PRO A 1 93 ? -12.881 -8.995 17.488 1.00 85.50 93 PRO A C 1
ATOM 767 O O . PRO A 1 93 ? -11.919 -9.638 17.050 1.00 85.50 93 PRO A O 1
ATOM 770 N N . LYS A 1 94 ? -13.008 -8.672 18.775 1.00 82.62 94 LYS A N 1
ATOM 771 C CA . LYS A 1 94 ? -12.078 -9.128 19.804 1.00 82.62 94 LYS A CA 1
ATOM 772 C C . LYS A 1 94 ? -12.026 -10.650 19.778 1.00 82.62 94 LYS A C 1
ATOM 774 O O . LYS A 1 94 ? -13.056 -11.327 19.821 1.00 82.62 94 LYS A O 1
ATOM 779 N N . ARG A 1 95 ? -10.815 -11.202 19.685 1.00 77.19 95 ARG A N 1
ATOM 780 C CA . ARG A 1 95 ? -10.632 -12.652 19.771 1.00 7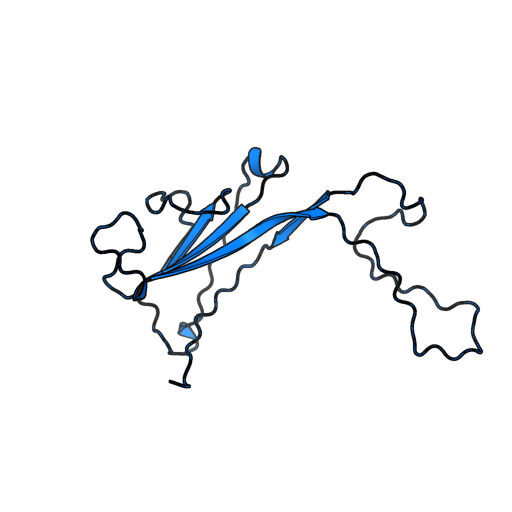7.19 95 ARG A CA 1
ATOM 781 C C . ARG A 1 95 ? -11.128 -13.126 21.131 1.00 77.19 95 ARG A C 1
ATOM 783 O O . ARG A 1 95 ? -10.697 -12.610 22.159 1.00 77.19 95 ARG A O 1
ATOM 790 N N . LYS A 1 96 ? -12.012 -14.121 21.121 1.00 75.31 96 LYS A N 1
ATOM 791 C CA . LYS A 1 96 ? -12.400 -14.819 22.342 1.00 75.31 96 LYS A CA 1
ATOM 792 C C . LYS A 1 96 ? -11.157 -15.499 22.906 1.00 75.31 96 LYS A C 1
ATOM 794 O O . LYS A 1 96 ? -10.372 -16.075 22.151 1.00 75.31 96 LYS A O 1
ATOM 799 N N . ALA A 1 97 ? -10.955 -15.400 24.216 1.00 67.94 97 ALA A N 1
ATOM 800 C CA . ALA A 1 97 ? -9.919 -16.165 24.886 1.00 67.94 97 ALA A CA 1
ATOM 801 C C . ALA A 1 97 ? -10.325 -17.641 24.821 1.00 67.94 97 ALA A C 1
ATOM 803 O O . ALA A 1 97 ? -11.110 -18.121 25.641 1.00 67.94 97 ALA A O 1
ATOM 804 N N . ASP A 1 98 ? -9.845 -18.350 23.801 1.00 60.56 98 ASP A N 1
ATOM 805 C CA . ASP A 1 98 ? -10.028 -19.790 23.713 1.00 60.56 98 ASP A CA 1
ATOM 806 C C . ASP A 1 98 ? -9.345 -20.402 24.933 1.00 60.56 98 ASP A C 1
ATOM 808 O O . ASP A 1 98 ? -8.116 -20.409 25.042 1.00 60.56 98 ASP A O 1
ATOM 812 N N . LYS A 1 99 ? -10.149 -20.891 25.884 1.00 62.56 99 LYS A N 1
ATOM 813 C CA . LYS A 1 99 ? -9.658 -21.653 27.032 1.00 62.56 99 LYS A CA 1
ATOM 814 C C . LYS A 1 99 ? -8.968 -22.905 26.491 1.00 62.56 99 LYS A C 1
ATOM 816 O O . LYS A 1 99 ? -9.614 -23.920 26.229 1.00 62.56 99 LYS A O 1
ATOM 821 N N . LYS A 1 100 ? -7.652 -22.838 26.285 1.00 66.31 100 LYS A N 1
ATOM 822 C CA . LYS A 1 100 ? -6.846 -23.993 25.891 1.00 66.31 100 LYS A CA 1
ATOM 823 C C . LYS A 1 100 ? -6.823 -24.965 27.066 1.00 66.31 100 LYS A C 1
ATOM 825 O O . LYS A 1 100 ? -6.167 -24.723 28.072 1.00 66.31 100 LYS A O 1
ATOM 830 N N . LYS A 1 101 ? -7.555 -26.073 26.949 1.00 62.03 101 LYS A N 1
ATOM 831 C CA . LYS A 1 101 ? -7.448 -27.188 27.892 1.00 62.03 101 LYS A CA 1
ATOM 832 C C . LYS A 1 101 ? -6.168 -27.962 27.574 1.00 62.03 101 LYS A C 1
ATOM 834 O O . LYS A 1 101 ? -6.010 -28.445 26.454 1.00 62.03 101 LYS A O 1
ATOM 839 N N . SER A 1 102 ? -5.259 -28.070 28.543 1.00 74.19 102 SER A N 1
ATOM 840 C CA . SER A 1 102 ? -4.042 -28.878 28.406 1.00 74.19 102 SER A CA 1
ATOM 841 C C . SER A 1 102 ? -4.411 -30.346 28.162 1.00 74.19 102 SER A C 1
ATOM 843 O O . SER A 1 102 ? -5.087 -30.966 28.982 1.00 74.19 102 SER A O 1
ATOM 845 N N . LEU A 1 103 ? -3.990 -30.900 27.020 1.00 72.19 103 LEU A N 1
ATOM 846 C CA . LEU A 1 103 ? -4.256 -32.294 26.632 1.00 72.19 103 LEU A CA 1
ATOM 847 C C . LEU A 1 103 ? -3.224 -33.290 27.191 1.00 72.19 103 LEU A C 1
ATOM 849 O O . LEU A 1 103 ? -3.381 -34.490 26.996 1.00 72.19 103 LEU A O 1
ATOM 853 N N . LEU A 1 104 ? -2.179 -32.809 27.876 1.00 73.25 104 LEU A N 1
ATOM 854 C CA . LEU A 1 104 ? -1.130 -33.637 28.488 1.00 73.25 104 LEU A CA 1
ATOM 855 C C . LEU A 1 104 ? -1.218 -33.694 30.027 1.00 73.25 104 LEU A C 1
ATOM 857 O O . LEU A 1 104 ? -0.316 -34.223 30.673 1.00 73.25 104 LEU A O 1
ATOM 861 N N . GLY A 1 105 ? -2.283 -33.156 30.631 1.00 56.16 105 GLY A N 1
ATOM 862 C CA . GLY A 1 105 ? -2.478 -33.189 32.084 1.00 56.16 105 GLY A CA 1
ATOM 863 C C . GLY A 1 105 ? -2.767 -34.603 32.594 1.00 56.16 105 GLY A C 1
ATOM 864 O O . GLY A 1 105 ? -3.740 -35.231 32.175 1.00 56.16 105 GLY A O 1
ATOM 865 N N . ASN A 1 106 ? -1.928 -35.103 33.504 1.00 55.88 106 ASN A N 1
ATOM 866 C CA . ASN A 1 106 ? -2.124 -36.392 34.166 1.00 55.88 106 ASN A CA 1
ATOM 867 C C . ASN A 1 106 ? -3.459 -36.396 34.946 1.00 55.88 106 ASN A C 1
ATOM 869 O O . ASN A 1 106 ? -3.721 -35.457 35.695 1.00 55.88 106 ASN A O 1
ATOM 873 N N . PRO A 1 107 ? -4.287 -37.453 34.859 1.00 56.19 107 PRO A N 1
ATOM 874 C CA . PRO A 1 107 ? -5.647 -37.472 35.412 1.00 56.19 107 PRO A CA 1
ATOM 875 C C . PRO A 1 107 ? -5.722 -37.596 36.948 1.00 56.19 107 PRO A C 1
ATOM 877 O O . PRO A 1 107 ? -6.759 -37.997 37.467 1.00 56.19 107 PRO A O 1
ATOM 880 N N . LYS A 1 108 ? -4.638 -37.311 37.682 1.00 48.16 108 LYS A N 1
ATOM 881 C CA . LYS A 1 108 ? -4.590 -37.458 39.148 1.00 48.16 108 LYS A CA 1
ATOM 882 C C . LYS A 1 108 ? -4.454 -36.165 39.945 1.00 48.16 108 LYS A C 1
ATOM 884 O O . LYS A 1 108 ? -4.664 -36.238 41.145 1.00 48.16 108 LYS A O 1
ATOM 889 N N . ASP A 1 109 ? -4.241 -35.025 39.298 1.00 45.00 109 ASP A N 1
ATOM 890 C CA . ASP A 1 109 ? -4.305 -33.714 39.954 1.00 45.00 109 ASP A CA 1
ATOM 891 C C . ASP A 1 109 ? -5.354 -32.865 39.234 1.00 45.00 109 ASP A C 1
ATOM 893 O O . ASP A 1 109 ? -5.063 -32.011 38.399 1.00 45.00 109 ASP A O 1
ATOM 897 N N . SER A 1 110 ? -6.620 -33.197 39.483 1.00 48.16 110 SER A N 1
ATOM 898 C CA . SER A 1 110 ? -7.779 -32.449 38.994 1.00 48.16 110 SER A CA 1
ATOM 899 C C . SER A 1 110 ? -8.340 -31.530 40.075 1.00 48.16 110 SER A C 1
ATOM 901 O O . SER A 1 110 ? -9.549 -31.489 40.254 1.00 48.16 110 SER A O 1
ATOM 903 N N . ASP A 1 111 ? -7.465 -30.834 40.789 1.00 45.84 111 ASP A N 1
ATOM 904 C CA . ASP A 1 111 ? -7.786 -29.641 41.564 1.00 45.84 111 ASP A CA 1
ATOM 905 C C . ASP A 1 111 ? -6.510 -28.787 41.591 1.00 45.84 111 ASP A C 1
ATOM 907 O O . ASP A 1 111 ? -5.440 -29.285 41.918 1.00 45.84 111 ASP A O 1
ATOM 911 N N . GLU A 1 112 ? -6.619 -27.522 41.184 1.00 45.28 112 GLU A N 1
ATOM 912 C CA . GLU A 1 112 ? -5.542 -26.514 41.210 1.00 45.28 112 GLU A CA 1
ATOM 913 C C . GLU A 1 112 ? -4.408 -26.661 40.171 1.00 45.28 112 GLU A C 1
ATOM 915 O O . GLU A 1 112 ? -3.233 -26.792 40.500 1.00 45.28 112 GLU A O 1
ATOM 920 N N . SER A 1 113 ? -4.720 -26.506 38.878 1.00 35.72 113 SER A N 1
ATOM 921 C CA . SER A 1 113 ? -3.719 -25.972 37.937 1.00 35.72 113 SER A CA 1
ATOM 922 C C . SER A 1 113 ? -4.042 -24.514 37.639 1.00 35.72 113 SER A C 1
ATOM 924 O O . SER A 1 113 ? -5.055 -24.188 37.018 1.00 35.72 113 SER A O 1
ATOM 926 N N . HIS A 1 114 ? -3.185 -23.640 38.166 1.00 37.12 114 HIS A N 1
ATOM 927 C CA . HIS A 1 114 ? -3.177 -22.207 37.925 1.00 37.12 114 HIS A CA 1
ATOM 928 C C . HIS A 1 114 ? -3.331 -21.914 36.431 1.00 37.12 114 HIS A C 1
ATOM 930 O O . HIS A 1 114 ? -2.551 -22.374 35.597 1.00 37.12 114 HIS A O 1
ATOM 936 N N . VAL A 1 115 ? -4.361 -21.137 36.108 1.00 38.62 115 VAL A N 1
ATOM 937 C CA . VAL A 1 115 ? -4.519 -20.526 34.796 1.00 38.62 115 VAL A CA 1
ATOM 938 C C . VAL A 1 115 ? -3.419 -19.475 34.681 1.00 38.62 115 VAL A C 1
ATOM 940 O O . VAL A 1 115 ? -3.554 -18.377 35.213 1.00 38.62 115 VAL A O 1
ATOM 943 N N . GLU A 1 116 ? -2.316 -19.807 34.015 1.00 36.66 116 GLU A N 1
ATOM 944 C CA . GLU A 1 116 ? -1.403 -18.792 33.494 1.00 36.66 116 GLU A CA 1
ATOM 945 C C . GLU A 1 116 ? -2.129 -18.085 32.346 1.00 36.66 116 GLU A C 1
ATOM 947 O O . GLU A 1 116 ? -2.110 -18.496 31.185 1.00 36.66 116 GLU A O 1
ATOM 952 N N . VAL A 1 117 ? -2.885 -17.055 32.720 1.00 41.59 117 VAL A N 1
ATOM 953 C CA . VAL A 1 117 ? -3.360 -16.029 31.802 1.00 41.59 117 VAL A CA 1
ATOM 954 C C . VAL A 1 117 ? -2.117 -15.231 31.426 1.00 41.59 117 VAL A C 1
ATOM 956 O O . VAL A 1 117 ? -1.558 -14.541 32.275 1.00 41.59 117 VAL A O 1
ATOM 959 N N . GLU A 1 118 ? -1.659 -15.321 30.177 1.00 35.91 118 GLU A N 1
ATOM 960 C CA . GLU A 1 118 ? -0.831 -14.246 29.632 1.00 35.91 118 GLU A CA 1
ATOM 961 C C . GLU A 1 118 ? -1.685 -12.975 29.693 1.00 35.91 118 GLU A C 1
ATOM 963 O O . GLU A 1 118 ? -2.652 -12.817 28.944 1.00 35.91 118 GLU A O 1
ATOM 968 N N . GLU A 1 119 ? -1.377 -12.122 30.671 1.00 39.91 119 GLU A N 1
ATOM 969 C CA . GLU A 1 119 ? -1.957 -10.799 30.845 1.00 39.91 119 GLU A CA 1
ATOM 970 C C . GLU A 1 119 ? -1.693 -9.973 29.582 1.00 39.91 119 GLU A C 1
ATOM 972 O O . GLU A 1 119 ? -0.655 -9.335 29.423 1.00 39.91 119 GLU A O 1
ATOM 977 N N . VAL A 1 120 ? -2.662 -9.967 28.671 1.00 38.09 120 VAL A N 1
ATOM 978 C CA . VAL A 1 120 ? -2.848 -8.865 27.732 1.00 38.09 120 VAL A CA 1
ATOM 979 C C . VAL A 1 120 ? -4.049 -8.079 28.235 1.00 38.09 120 VAL A C 1
ATOM 981 O O . VAL A 1 120 ? -5.191 -8.378 27.906 1.00 38.09 120 VAL A O 1
ATOM 984 N N . ASP A 1 121 ? -3.725 -7.145 29.126 1.00 40.41 121 ASP A N 1
ATOM 985 C CA . ASP A 1 121 ? -4.440 -5.920 29.492 1.00 40.41 121 ASP A CA 1
ATOM 986 C C . ASP A 1 121 ? -5.982 -5.961 29.427 1.00 40.41 121 ASP A C 1
ATOM 988 O O . ASP A 1 121 ? -6.604 -5.813 28.373 1.00 40.41 121 ASP A O 1
ATOM 992 N N . GLY A 1 122 ? -6.610 -6.117 30.595 1.00 35.41 122 GLY A N 1
ATOM 993 C CA . GLY A 1 122 ? -8.054 -5.952 30.762 1.00 35.41 122 GLY A CA 1
ATOM 994 C C . GLY A 1 122 ? -8.627 -6.794 31.896 1.00 35.41 122 GLY A C 1
ATOM 995 O O . GLY A 1 122 ? -9.029 -7.936 31.692 1.00 35.41 122 GLY A O 1
ATOM 996 N N . LYS A 1 123 ? -8.695 -6.209 33.096 1.00 41.38 123 LYS A N 1
ATOM 997 C CA . LYS A 1 123 ? -9.532 -6.698 34.199 1.00 41.38 123 LYS A CA 1
ATOM 998 C C . LYS A 1 123 ? -10.988 -6.752 33.730 1.00 41.38 123 LYS A C 1
ATOM 1000 O O . LYS A 1 123 ? -11.561 -5.693 33.525 1.00 41.38 123 LYS A O 1
ATOM 1005 N N . ASP A 1 124 ? -11.520 -7.954 33.527 1.00 40.06 124 ASP A N 1
ATOM 1006 C CA . ASP A 1 124 ? -12.929 -8.353 33.716 1.00 40.06 124 ASP A CA 1
ATOM 1007 C C . ASP A 1 124 ? -13.177 -9.668 32.959 1.00 40.06 124 ASP A C 1
ATOM 1009 O O . ASP A 1 124 ? -13.695 -9.694 31.845 1.00 40.06 124 ASP A O 1
ATOM 1013 N N . SER A 1 125 ? -12.776 -10.793 33.553 1.00 42.22 125 SER A N 1
ATOM 1014 C CA . SER A 1 125 ? -12.992 -12.134 32.987 1.00 42.22 125 SER A CA 1
ATOM 1015 C C . SER A 1 125 ? -14.153 -12.905 33.631 1.00 42.22 125 SER A C 1
ATOM 1017 O O . SER A 1 125 ? -14.247 -14.115 33.436 1.00 42.22 125 SER A O 1
ATOM 1019 N N . ASP A 1 126 ? -15.067 -12.223 34.333 1.00 43.03 126 ASP A N 1
ATOM 1020 C CA . ASP A 1 126 ? -16.144 -12.870 35.104 1.00 43.03 126 ASP A CA 1
ATOM 1021 C C . ASP A 1 126 ? -17.582 -12.496 34.700 1.00 43.03 126 ASP A C 1
ATOM 1023 O O . ASP A 1 126 ? -18.528 -12.740 35.452 1.00 43.03 126 ASP A O 1
ATOM 1027 N N . LEU A 1 127 ? -17.814 -11.974 33.490 1.00 42.84 127 LEU A N 1
ATOM 1028 C CA . LEU A 1 127 ? -19.177 -11.724 33.008 1.00 42.84 127 LEU A CA 1
ATOM 1029 C C . LEU A 1 127 ? -19.462 -12.451 31.690 1.00 42.84 127 LEU A C 1
ATOM 1031 O O . LEU A 1 127 ? -18.797 -12.267 30.679 1.00 42.84 127 LEU A O 1
ATOM 1035 N N . LYS A 1 128 ? -20.475 -13.318 31.774 1.00 44.62 128 LYS A N 1
ATOM 1036 C CA . LYS A 1 128 ? -21.184 -14.064 30.727 1.00 44.62 128 LYS A CA 1
ATOM 1037 C C . LYS A 1 128 ? -20.983 -13.515 29.304 1.00 44.62 128 LYS A C 1
ATOM 1039 O O . LYS A 1 128 ? -21.344 -12.380 29.008 1.00 44.62 128 LYS A O 1
ATOM 1044 N N . ASP A 1 129 ? -20.504 -14.390 28.423 1.00 54.09 129 ASP A N 1
ATOM 1045 C CA . ASP A 1 129 ? -20.280 -14.200 26.980 1.00 54.09 129 ASP A CA 1
ATOM 1046 C C . ASP A 1 129 ? -21.615 -14.110 26.185 1.00 54.09 129 ASP A C 1
ATOM 1048 O O . ASP A 1 129 ? -21.853 -14.863 25.245 1.00 54.09 129 ASP A O 1
ATOM 1052 N N . GLU A 1 130 ? -22.518 -13.214 26.608 1.00 53.50 130 GLU A N 1
ATOM 1053 C CA . GLU A 1 130 ? -23.799 -12.845 25.962 1.00 53.50 130 GLU A CA 1
ATOM 1054 C C . GLU A 1 130 ? -23.882 -11.324 25.683 1.00 53.50 130 GLU A C 1
ATOM 1056 O O . GLU A 1 130 ? -24.959 -10.755 25.511 1.00 53.50 130 GLU A O 1
ATOM 1061 N N . GLY A 1 131 ? -22.739 -10.631 25.663 1.00 63.59 131 GLY A N 1
ATOM 1062 C CA . GLY A 1 131 ? -22.650 -9.218 25.286 1.00 63.59 131 GLY A CA 1
ATOM 1063 C C . GLY A 1 131 ? -22.527 -9.006 23.767 1.00 63.59 131 GLY A C 1
ATOM 1064 O O . GLY A 1 131 ? -22.160 -9.932 23.040 1.00 63.59 131 GLY A O 1
ATOM 1065 N N . PRO A 1 132 ? -22.799 -7.787 23.256 1.00 69.69 132 PRO A N 1
ATOM 1066 C CA . PRO A 1 132 ? -22.489 -7.416 21.876 1.00 69.69 132 PRO A CA 1
ATOM 1067 C C . PRO A 1 132 ? -21.012 -7.679 21.559 1.00 69.69 132 PRO A C 1
ATOM 1069 O O . PRO A 1 132 ? -20.149 -7.439 22.400 1.00 69.69 132 PRO A O 1
ATOM 1072 N N . VAL A 1 133 ? -20.719 -8.143 20.340 1.00 78.62 133 VAL A N 1
ATOM 1073 C CA . VAL A 1 133 ? -19.343 -8.377 19.877 1.00 78.62 133 VAL A CA 1
ATOM 1074 C C . VAL A 1 133 ? -18.533 -7.087 20.018 1.00 78.62 133 VAL A C 1
ATOM 1076 O O . VAL A 1 133 ? -18.811 -6.102 19.337 1.00 78.62 133 VAL A O 1
ATOM 1079 N N . GLU A 1 134 ? -17.538 -7.095 20.903 1.00 83.81 134 GLU A N 1
ATOM 1080 C CA . GLU A 1 134 ? -16.608 -5.982 21.087 1.00 83.81 134 GLU A CA 1
ATOM 1081 C C . GLU A 1 134 ? -15.690 -5.886 19.860 1.00 83.81 134 GLU A C 1
ATOM 1083 O O . GLU A 1 134 ? -15.078 -6.876 19.453 1.00 83.81 134 GLU A O 1
ATOM 1088 N N . TRP A 1 135 ? -15.602 -4.703 19.252 1.00 85.00 135 TRP A N 1
ATOM 1089 C CA . TRP A 1 135 ? -14.717 -4.433 18.118 1.00 85.00 135 TRP A CA 1
ATOM 1090 C C . TRP A 1 135 ? -13.475 -3.696 18.600 1.00 85.00 135 TRP A C 1
ATOM 1092 O O . TRP A 1 135 ? -13.580 -2.695 19.305 1.00 85.00 135 TRP A O 1
ATOM 1102 N N . VAL A 1 136 ? -12.301 -4.174 18.191 1.00 88.50 136 VAL A N 1
ATOM 1103 C CA . VAL A 1 136 ? -11.008 -3.610 18.588 1.00 88.50 136 VAL A CA 1
ATOM 1104 C C . VAL A 1 136 ? -10.234 -3.186 17.344 1.00 88.50 136 VAL A C 1
ATOM 1106 O O . VAL A 1 136 ? -10.259 -3.870 16.317 1.00 88.50 136 VAL A O 1
ATOM 1109 N N . SER A 1 137 ? -9.541 -2.050 17.439 1.00 89.06 137 SER A N 1
ATOM 1110 C CA . SER A 1 137 ? -8.631 -1.578 16.396 1.00 89.06 137 SER A CA 1
ATOM 1111 C C . SER A 1 137 ? -7.314 -2.344 16.463 1.00 89.06 137 SER A C 1
ATOM 1113 O O . SER A 1 137 ? -6.577 -2.260 17.446 1.00 89.06 137 SER A O 1
ATOM 1115 N N . TYR A 1 138 ? -7.008 -3.093 15.409 1.00 91.56 138 TYR A N 1
ATOM 1116 C CA . TYR A 1 138 ? -5.730 -3.769 15.239 1.00 91.56 138 TYR A CA 1
ATOM 1117 C C . TYR A 1 138 ? -4.791 -2.870 14.441 1.00 91.56 138 TYR A C 1
ATOM 1119 O O . TYR A 1 138 ? -4.928 -2.735 13.223 1.00 91.56 138 TYR A O 1
ATOM 1127 N N . TRP A 1 139 ? -3.825 -2.275 15.141 1.00 92.44 139 TRP A N 1
ATOM 1128 C CA . TRP A 1 139 ? -2.781 -1.433 14.564 1.00 92.44 139 TRP A CA 1
ATOM 1129 C C . TRP A 1 139 ? -1.481 -2.214 14.351 1.00 92.44 139 TRP A C 1
A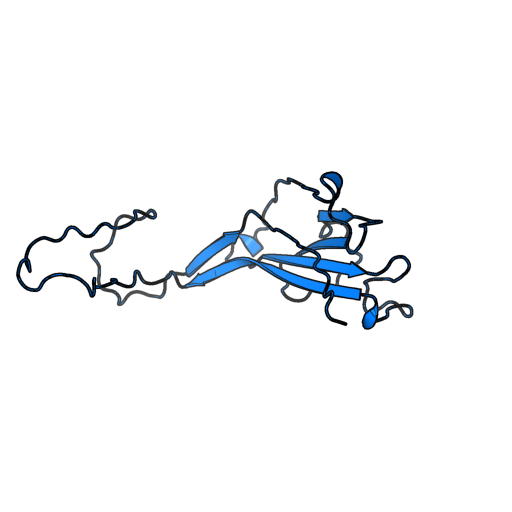TOM 1131 O O . TRP A 1 139 ? -0.976 -2.867 15.265 1.00 92.44 139 TRP A O 1
ATOM 1141 N N . LYS A 1 140 ? -0.913 -2.116 13.147 1.00 94.25 140 LYS A N 1
ATOM 1142 C CA . LYS A 1 140 ? 0.392 -2.679 12.789 1.00 94.25 140 LYS A CA 1
ATOM 1143 C C . LYS A 1 140 ? 1.396 -1.543 12.581 1.00 94.25 140 LYS A C 1
ATOM 1145 O O . LYS A 1 140 ? 1.459 -0.995 11.485 1.00 94.25 140 LYS A O 1
ATOM 1150 N N . PRO A 1 141 ? 2.213 -1.199 13.590 1.00 92.81 141 PRO A N 1
ATOM 1151 C CA . PRO A 1 141 ? 3.141 -0.071 13.489 1.00 92.81 141 PRO A CA 1
ATOM 1152 C C . PRO A 1 141 ? 4.288 -0.308 12.500 1.00 92.81 141 PRO A C 1
ATOM 1154 O O . PRO A 1 141 ? 4.897 0.649 12.037 1.00 92.81 141 PRO A O 1
ATOM 1157 N N . ASN A 1 142 ? 4.587 -1.570 12.185 1.00 94.56 142 ASN A N 1
ATOM 1158 C CA . ASN A 1 142 ? 5.728 -1.955 11.365 1.00 94.56 142 ASN A CA 1
ATOM 1159 C C . ASN A 1 142 ? 5.251 -2.669 10.100 1.00 94.56 142 ASN A C 1
ATOM 1161 O O . ASN A 1 142 ? 4.479 -3.629 10.179 1.00 94.56 142 ASN A O 1
ATOM 1165 N N . VAL A 1 143 ? 5.755 -2.237 8.944 1.00 93.25 143 VAL A N 1
ATOM 1166 C CA . VAL A 1 143 ? 5.526 -2.893 7.653 1.00 93.25 143 VAL A CA 1
ATOM 1167 C C . VAL A 1 143 ? 6.872 -3.304 7.071 1.00 93.25 143 VAL A C 1
ATOM 1169 O O . VAL A 1 143 ? 7.719 -2.459 6.797 1.00 93.25 143 VAL A O 1
ATOM 1172 N N . THR A 1 144 ? 7.056 -4.607 6.865 1.00 94.00 144 THR A N 1
ATOM 1173 C CA . THR A 1 144 ? 8.259 -5.168 6.239 1.00 94.00 144 THR A CA 1
ATOM 1174 C C . THR A 1 144 ? 7.933 -5.619 4.825 1.00 94.00 144 THR A C 1
ATOM 1176 O O . THR A 1 144 ? 6.975 -6.363 4.610 1.00 94.00 144 THR A O 1
ATOM 1179 N N . ILE A 1 145 ? 8.744 -5.191 3.860 1.00 92.44 145 ILE A N 1
ATOM 1180 C CA . ILE A 1 145 ? 8.574 -5.513 2.443 1.00 92.44 145 ILE A CA 1
ATOM 1181 C C . ILE A 1 145 ? 9.806 -6.285 1.996 1.00 92.44 145 ILE A C 1
ATOM 1183 O O . ILE A 1 145 ? 10.912 -5.755 2.013 1.00 92.44 145 ILE A O 1
ATOM 1187 N N . ASN A 1 146 ? 9.599 -7.533 1.585 1.00 90.06 146 ASN A N 1
ATOM 1188 C CA . ASN A 1 146 ? 10.653 -8.380 1.044 1.00 90.06 146 ASN A CA 1
ATOM 1189 C C . ASN A 1 146 ? 10.401 -8.594 -0.443 1.00 90.06 146 ASN A C 1
ATOM 1191 O O . ASN A 1 146 ? 9.344 -9.093 -0.831 1.00 90.06 146 ASN A O 1
ATOM 1195 N N . LEU A 1 147 ? 11.383 -8.228 -1.260 1.00 86.50 147 LEU A N 1
ATOM 1196 C CA . LEU A 1 147 ? 11.407 -8.557 -2.675 1.00 86.50 147 LEU A CA 1
ATOM 1197 C C . LEU A 1 147 ? 12.133 -9.893 -2.833 1.00 86.50 147 LEU A C 1
ATOM 1199 O O . LEU A 1 147 ? 13.310 -9.995 -2.496 1.00 86.50 147 LEU A O 1
ATOM 1203 N N . VAL A 1 148 ? 11.411 -10.919 -3.277 1.00 84.06 148 VAL A N 1
ATOM 1204 C CA . VAL A 1 148 ? 11.916 -12.293 -3.400 1.00 84.06 148 VAL A CA 1
ATOM 1205 C C . VAL A 1 148 ? 11.968 -12.666 -4.878 1.00 84.06 148 VAL A C 1
ATOM 1207 O O . VAL A 1 148 ? 11.081 -12.281 -5.641 1.00 84.06 148 VAL A O 1
ATOM 1210 N N . ASP A 1 149 ? 13.021 -13.380 -5.264 1.00 80.00 149 ASP A N 1
ATOM 1211 C CA . ASP A 1 149 ? 13.184 -13.955 -6.598 1.00 80.00 149 ASP A CA 1
ATOM 1212 C C . ASP A 1 149 ? 12.948 -15.468 -6.542 1.00 80.00 149 ASP A C 1
ATOM 1214 O O . ASP A 1 149 ? 13.299 -16.122 -5.553 1.00 80.00 149 ASP A O 1
ATOM 1218 N N . ASP A 1 150 ? 12.326 -16.003 -7.587 1.00 80.69 150 ASP A N 1
ATOM 1219 C CA . ASP A 1 150 ? 12.107 -17.433 -7.752 1.00 80.69 150 ASP A CA 1
ATOM 1220 C C . ASP A 1 150 ? 13.194 -18.003 -8.667 1.00 80.69 150 ASP A C 1
ATOM 1222 O O . ASP A 1 150 ? 13.098 -17.969 -9.892 1.00 80.69 150 ASP A O 1
ATOM 1226 N N . PHE A 1 151 ? 14.243 -18.551 -8.052 1.00 74.19 151 PHE A N 1
ATOM 1227 C CA . PHE A 1 151 ? 15.393 -19.130 -8.752 1.00 74.19 151 PHE A CA 1
ATOM 1228 C C . PHE A 1 151 ? 15.115 -20.501 -9.401 1.00 74.19 151 PHE A C 1
ATOM 1230 O O . PHE A 1 151 ? 16.064 -21.203 -9.750 1.00 74.19 151 PHE A O 1
ATOM 1237 N N . THR A 1 152 ? 13.853 -20.930 -9.513 1.00 77.81 152 THR A N 1
ATOM 1238 C CA . THR A 1 152 ? 13.492 -22.259 -10.041 1.00 77.81 152 THR A CA 1
ATOM 1239 C C . THR A 1 152 ? 13.019 -22.273 -11.497 1.00 77.81 152 THR A C 1
ATOM 1241 O O . THR A 1 152 ? 12.682 -23.348 -11.998 1.00 77.81 152 THR A O 1
ATOM 1244 N N . GLN A 1 153 ? 13.017 -21.123 -12.182 1.00 56.47 153 GLN A N 1
ATOM 1245 C CA . GLN A 1 153 ? 12.718 -21.035 -13.621 1.00 56.47 153 GLN A CA 1
ATOM 1246 C C . GLN A 1 153 ? 13.875 -21.478 -14.520 1.00 56.47 153 GLN A C 1
ATOM 1248 O O . GLN A 1 153 ? 15.045 -21.156 -14.210 1.00 56.47 153 GLN A O 1
#

Radius of gyration: 22.73 Å; chains: 1; bounding box: 48×51×64 Å

Sequence (153 aa):
MWFYLSEHEKFNDFGNEGALIWHETNIPYAVWKPESTRTLSMTYYPSEALKNNGSLYAHVFFARSGYPIDLSDPEYQPLNCFGRTHPVATYLPKRKADKKKSLLGNPKDSDESHVEVEEVDGKDSDLKDEGPVEWVSYWKPNVTINLVDDFTQ

InterPro domains:
  IPR008429 Cleft lip and palate transmembrane 1 [PF05602] (1-152)
  IPR008429 Cleft lip and palate transmembrane 1 [PTHR21347] (1-153)